Protein AF-A0AA43CC08-F1 (afdb_monomer)

Secondary structure (DSSP, 8-state):
-HHHHHHHHHTT------PPPPPSSGGG--PPPTTPPPP--EEE-TTS-EEEHHHHHTTS-----------

pLDDT: mean 80.85, std 14.18, range [52.78, 96.0]

Mean predicted aligned error: 10.34 Å

Radius of gyration: 17.89 Å; Cα contacts (8 Å, |Δi|>4): 27; chains: 1; bounding box: 34×53×44 Å

Structure (mmCIF, N/CA/C/O backbone):
data_AF-A0AA43CC08-F1
#
_entry.id   AF-A0AA43CC08-F1
#
loop_
_atom_site.group_PDB
_atom_site.id
_atom_site.type_symbol
_atom_site.label_atom_id
_atom_site.label_alt_id
_atom_site.label_comp_id
_atom_site.label_asym_id
_atom_site.label_entity_id
_atom_site.label_seq_id
_atom_site.pdbx_PDB_ins_code
_atom_site.Cartn_x
_atom_site.Cartn_y
_atom_site.Cartn_z
_atom_site.occupancy
_atom_site.B_iso_or_equiv
_atom_site.auth_seq_id
_atom_site.auth_comp_id
_atom_site.auth_asym_id
_atom_site.auth_atom_id
_atom_site.pdbx_PDB_model_num
ATOM 1 N N . MET A 1 1 ? 5.348 -31.003 31.164 1.00 55.22 1 MET A N 1
ATOM 2 C CA . MET A 1 1 ? 6.537 -30.352 30.555 1.00 55.22 1 MET A CA 1
ATOM 3 C C . MET A 1 1 ? 6.554 -30.433 29.027 1.00 55.22 1 MET A C 1
ATOM 5 O O . MET A 1 1 ? 6.735 -29.405 28.396 1.00 55.22 1 MET A O 1
ATOM 9 N N . ARG A 1 2 ? 6.283 -31.592 28.407 1.00 56.75 2 ARG A N 1
ATOM 10 C CA . ARG A 1 2 ? 6.298 -31.761 26.936 1.00 56.75 2 ARG A CA 1
ATOM 11 C C . ARG A 1 2 ? 5.256 -30.923 26.166 1.00 56.75 2 ARG A C 1
ATOM 13 O O . ARG A 1 2 ? 5.572 -30.408 25.107 1.00 56.75 2 ARG A O 1
ATOM 20 N N . PHE A 1 3 ? 4.061 -30.708 26.727 1.00 58.31 3 PHE A N 1
ATOM 21 C CA . PHE A 1 3 ? 3.033 -29.843 26.118 1.00 58.31 3 PHE A CA 1
ATOM 22 C C . PHE A 1 3 ? 3.362 -28.343 26.179 1.00 58.31 3 PHE A C 1
ATOM 24 O O . PHE A 1 3 ? 3.041 -27.613 25.251 1.00 58.31 3 PHE A O 1
ATOM 31 N N . VAL A 1 4 ? 4.059 -27.892 27.228 1.00 68.44 4 VAL A N 1
ATOM 32 C CA . VAL A 1 4 ? 4.506 -26.491 27.362 1.00 68.44 4 VAL A CA 1
ATOM 33 C C . VAL A 1 4 ? 5.590 -26.171 26.328 1.00 68.44 4 VAL A C 1
ATOM 35 O O . VAL A 1 4 ? 5.577 -25.100 25.734 1.00 68.44 4 VAL A O 1
ATOM 38 N N . LEU A 1 5 ? 6.474 -27.135 26.050 1.00 62.66 5 LEU A N 1
ATOM 39 C CA . LEU A 1 5 ? 7.492 -27.024 25.001 1.00 62.66 5 LEU A CA 1
ATOM 40 C C . LEU A 1 5 ? 6.883 -26.934 23.593 1.00 62.66 5 LEU A C 1
ATOM 42 O O . LEU A 1 5 ? 7.356 -26.148 22.782 1.00 62.66 5 LEU A O 1
ATOM 46 N N . ILE A 1 6 ? 5.815 -27.687 23.310 1.00 68.06 6 ILE A N 1
ATOM 47 C CA . ILE A 1 6 ? 5.132 -27.643 22.005 1.00 68.06 6 ILE A CA 1
ATOM 48 C C . ILE A 1 6 ? 4.393 -26.308 21.817 1.00 68.06 6 ILE A C 1
ATOM 50 O O . ILE A 1 6 ? 4.459 -25.720 20.741 1.00 68.06 6 ILE A O 1
ATOM 54 N N . LEU A 1 7 ? 3.751 -25.785 22.867 1.00 64.25 7 LEU A N 1
ATOM 55 C CA . LEU A 1 7 ? 3.056 -24.495 22.813 1.00 64.25 7 LEU A CA 1
ATOM 56 C C . LEU A 1 7 ? 4.031 -23.317 22.621 1.00 64.25 7 LEU A C 1
ATOM 58 O O . LEU A 1 7 ? 3.743 -22.400 21.855 1.00 64.25 7 LEU A O 1
ATOM 62 N N . ALA A 1 8 ? 5.210 -23.373 23.248 1.00 62.66 8 ALA A N 1
ATOM 63 C CA . ALA A 1 8 ? 6.267 -22.377 23.062 1.00 62.66 8 ALA A CA 1
ATOM 64 C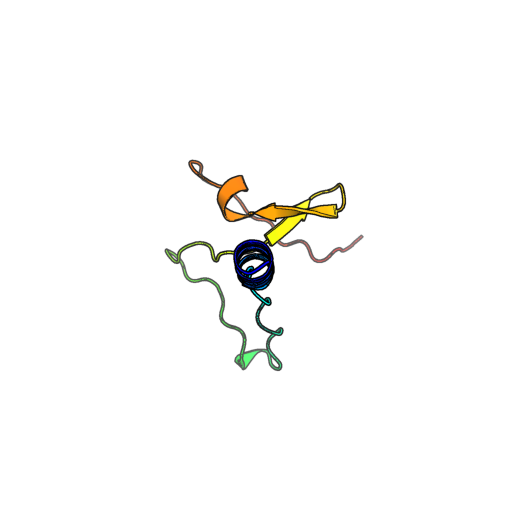 C . ALA A 1 8 ? 6.858 -22.381 21.638 1.00 62.66 8 ALA A C 1
ATOM 66 O O . ALA A 1 8 ? 7.317 -21.347 21.163 1.00 62.66 8 ALA A O 1
ATOM 67 N N . MET A 1 9 ? 6.819 -23.522 20.942 1.00 61.56 9 MET A N 1
ATOM 68 C CA . MET A 1 9 ? 7.380 -23.675 19.596 1.00 61.56 9 MET A CA 1
ATOM 69 C C . MET A 1 9 ? 6.423 -23.213 18.482 1.00 61.56 9 MET A C 1
ATOM 71 O O . MET A 1 9 ? 6.868 -22.867 17.393 1.00 61.56 9 MET A O 1
ATOM 75 N N . ILE A 1 10 ? 5.114 -23.173 18.750 1.00 64.62 10 ILE A N 1
ATOM 76 C CA . ILE A 1 10 ? 4.104 -22.652 17.811 1.00 64.62 10 ILE A CA 1
ATOM 77 C C . ILE A 1 10 ? 4.083 -21.113 17.828 1.00 64.62 10 ILE A C 1
ATOM 79 O O . ILE A 1 10 ? 3.857 -20.485 16.795 1.00 64.62 10 ILE A O 1
ATOM 83 N N . ALA A 1 11 ? 4.386 -20.492 18.972 1.00 57.97 11 ALA A N 1
ATOM 84 C CA . ALA A 1 11 ? 4.385 -19.035 19.126 1.00 57.97 11 ALA A CA 1
ATOM 85 C C . ALA A 1 11 ? 5.494 -18.313 18.332 1.00 57.97 11 ALA A C 1
ATOM 87 O O . ALA A 1 11 ? 5.392 -17.112 18.096 1.00 57.97 11 ALA A O 1
ATOM 88 N N . THR A 1 12 ? 6.540 -19.018 17.890 1.00 57.78 12 THR A N 1
ATOM 89 C CA . THR A 1 12 ? 7.651 -18.439 17.114 1.00 57.78 12 THR A CA 1
ATOM 90 C C . THR A 1 12 ? 7.449 -18.500 15.598 1.00 57.78 12 THR A C 1
ATOM 92 O O . THR A 1 12 ? 8.259 -17.941 14.864 1.00 57.78 12 THR A O 1
ATOM 95 N N . PHE A 1 13 ? 6.374 -19.132 15.112 1.00 56.19 13 PHE A N 1
ATOM 96 C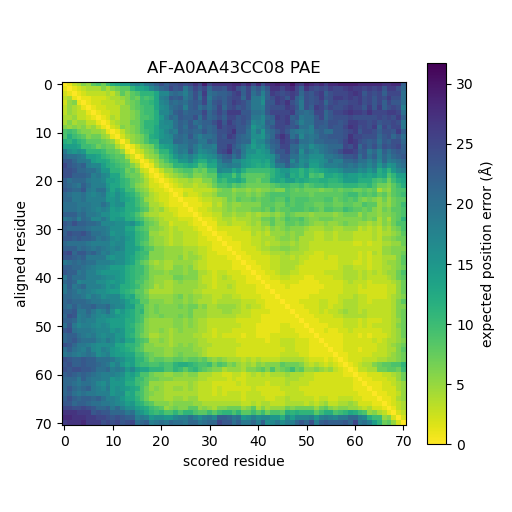 CA . PHE A 1 13 ? 6.089 -19.281 13.677 1.00 56.19 13 PHE A CA 1
ATOM 97 C C . PHE A 1 13 ? 5.119 -18.225 13.118 1.00 56.19 13 PHE A C 1
ATOM 99 O O . PHE A 1 13 ? 4.590 -18.375 12.018 1.00 56.19 13 PHE A O 1
ATOM 106 N N . GLY A 1 14 ? 4.885 -17.138 13.859 1.00 55.22 14 GLY A N 1
ATOM 107 C CA . GLY A 1 14 ? 4.233 -15.938 13.339 1.00 55.22 14 GLY A CA 1
ATOM 108 C C . GLY A 1 14 ? 5.205 -15.162 12.455 1.00 55.22 14 GLY A C 1
ATOM 109 O O . GLY A 1 14 ? 5.821 -14.202 12.910 1.00 55.22 14 GLY A O 1
ATOM 110 N N . GLY A 1 15 ? 5.398 -15.615 11.216 1.00 52.78 15 GLY A N 1
ATOM 111 C CA . GLY A 1 15 ? 6.227 -14.924 10.234 1.00 52.78 15 GLY A CA 1
ATOM 112 C C . GLY A 1 15 ? 5.649 -13.544 9.940 1.00 52.78 15 GLY A C 1
ATOM 113 O O . GLY A 1 15 ? 4.680 -13.424 9.198 1.00 52.78 15 GLY A O 1
ATOM 114 N N . ALA A 1 16 ? 6.236 -12.498 10.521 1.00 58.22 16 ALA A N 1
ATOM 115 C CA . ALA A 1 16 ? 6.005 -11.142 10.053 1.00 58.22 16 ALA A CA 1
ATOM 116 C C . ALA A 1 16 ? 6.425 -11.090 8.580 1.00 58.22 16 ALA A C 1
ATOM 118 O O . ALA A 1 16 ? 7.579 -11.385 8.258 1.00 58.22 16 ALA A O 1
ATOM 119 N N . ALA A 1 17 ? 5.492 -10.750 7.689 1.00 58.19 17 ALA A N 1
ATOM 120 C CA . ALA A 1 17 ? 5.809 -10.439 6.306 1.00 58.19 17 ALA A CA 1
ATOM 121 C C . ALA A 1 17 ? 6.794 -9.265 6.317 1.00 58.19 17 ALA A C 1
ATOM 123 O O . ALA A 1 17 ? 6.421 -8.114 6.549 1.00 58.19 17 ALA A O 1
ATOM 124 N N . VAL A 1 18 ? 8.082 -9.569 6.157 1.00 60.94 18 VAL A N 1
ATOM 125 C CA . VAL A 1 18 ? 9.105 -8.547 5.986 1.00 60.94 18 VAL A CA 1
ATOM 126 C C . VAL A 1 18 ? 8.796 -7.861 4.665 1.00 60.94 18 VAL A C 1
ATOM 128 O O . VAL A 1 18 ? 8.820 -8.494 3.610 1.00 60.94 18 VAL A O 1
ATOM 131 N N . ALA A 1 19 ? 8.423 -6.582 4.732 1.00 64.94 19 ALA A N 1
ATOM 132 C CA . ALA A 1 19 ? 8.251 -5.777 3.535 1.00 64.94 19 ALA A CA 1
ATOM 133 C C . ALA A 1 19 ? 9.518 -5.925 2.685 1.00 6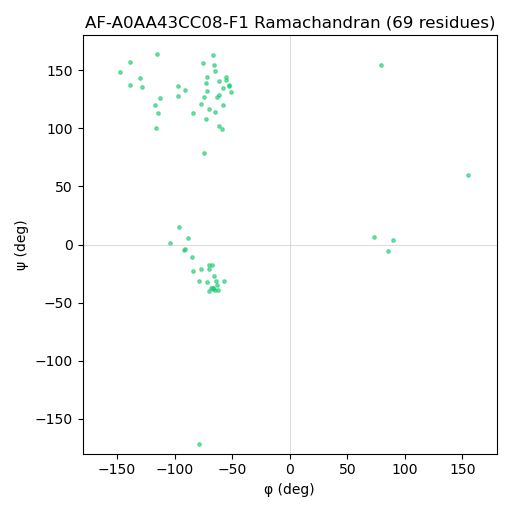4.94 19 ALA A C 1
ATOM 135 O O . ALA A 1 19 ? 10.630 -5.837 3.217 1.00 64.94 19 ALA A O 1
ATOM 136 N N . ALA A 1 20 ? 9.346 -6.201 1.390 1.00 68.94 20 ALA A N 1
ATOM 137 C CA . ALA A 1 20 ? 10.478 -6.299 0.486 1.00 68.94 20 ALA A CA 1
ATOM 138 C C . ALA A 1 20 ? 11.326 -5.023 0.623 1.00 68.94 20 ALA A C 1
ATOM 140 O O . ALA A 1 20 ? 10.757 -3.928 0.732 1.00 68.94 20 ALA A O 1
ATOM 141 N N . PRO A 1 21 ? 12.665 -5.143 0.671 1.00 74.88 21 PRO A N 1
ATOM 142 C CA . PRO A 1 21 ? 13.513 -3.968 0.724 1.00 74.88 21 PRO A CA 1
ATOM 143 C C . PRO A 1 21 ? 13.173 -3.058 -0.465 1.00 74.88 21 PRO A C 1
ATOM 145 O O . PRO A 1 21 ? 12.876 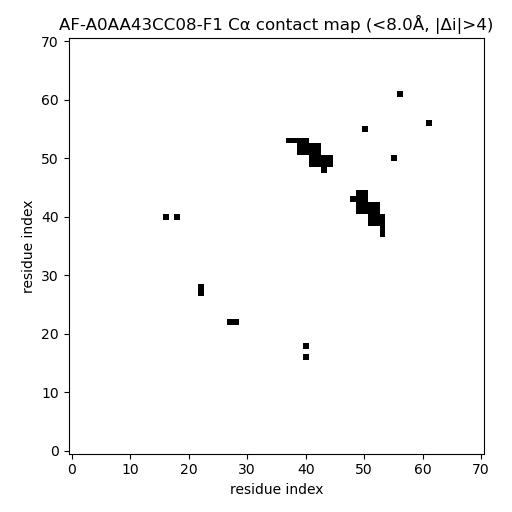-3.562 -1.553 1.00 74.88 21 PRO A O 1
ATOM 148 N N . PRO A 1 22 ? 13.170 -1.728 -0.270 1.00 80.25 22 PRO A N 1
ATOM 149 C CA . PRO A 1 22 ? 12.932 -0.807 -1.370 1.00 80.25 22 PRO A CA 1
ATOM 150 C C . PRO A 1 22 ? 13.935 -1.072 -2.497 1.00 80.25 22 PRO A C 1
ATOM 152 O O . PRO A 1 22 ? 15.091 -1.410 -2.241 1.00 80.25 22 PRO A O 1
ATOM 155 N N . ALA A 1 23 ? 13.470 -0.924 -3.738 1.00 86.19 23 ALA A N 1
ATOM 156 C CA . ALA A 1 23 ? 14.282 -1.120 -4.933 1.00 86.19 23 ALA A CA 1
ATOM 157 C C . ALA A 1 23 ? 15.576 -0.289 -4.867 1.00 86.19 23 ALA A C 1
ATOM 159 O O . ALA A 1 23 ? 15.538 0.890 -4.498 1.00 86.19 23 ALA A O 1
ATOM 160 N N . SER A 1 24 ? 16.712 -0.885 -5.243 1.00 90.94 24 SER A N 1
ATOM 161 C CA . SER A 1 24 ? 18.018 -0.204 -5.175 1.00 90.94 24 SER A CA 1
ATOM 162 C C . SER A 1 24 ? 18.206 0.794 -6.318 1.00 90.94 24 SER A C 1
ATOM 164 O O . SER A 1 24 ? 19.012 1.720 -6.222 1.00 90.94 24 SER A O 1
ATOM 166 N N . SER A 1 25 ? 17.449 0.619 -7.401 1.00 92.31 25 SER A N 1
ATOM 167 C CA . SER A 1 25 ? 17.446 1.491 -8.569 1.00 92.31 25 SER A CA 1
ATOM 168 C C . SER A 1 25 ? 16.020 1.716 -9.088 1.00 92.31 25 SER A C 1
ATOM 170 O O . SER A 1 25 ? 15.141 0.881 -8.868 1.00 92.31 25 SER A O 1
ATOM 172 N N . PRO A 1 26 ? 15.752 2.815 -9.821 1.00 86.19 26 PRO A N 1
ATOM 173 C CA . PRO A 1 26 ? 14.435 3.048 -10.418 1.00 86.19 26 PRO A CA 1
ATOM 174 C C . PRO A 1 26 ? 13.974 1.925 -11.359 1.00 86.19 26 PRO A C 1
ATOM 176 O O . PRO A 1 26 ? 12.783 1.651 -11.448 1.00 86.19 26 PRO A O 1
ATOM 179 N N . SER A 1 27 ? 14.913 1.262 -12.041 1.00 89.94 27 SER A N 1
ATOM 180 C CA . SER A 1 27 ? 14.651 0.131 -12.940 1.00 89.94 27 SER A CA 1
ATOM 181 C C . SER A 1 27 ? 14.211 -1.150 -12.227 1.00 89.94 27 SER A C 1
ATOM 183 O O . SER A 1 27 ? 13.664 -2.036 -12.873 1.00 89.94 27 SER A O 1
ATOM 185 N N . GLU A 1 28 ? 14.449 -1.262 -10.919 1.00 91.06 28 GLU A N 1
ATOM 186 C CA . GLU A 1 28 ? 14.049 -2.416 -10.100 1.00 91.06 28 GLU A CA 1
ATOM 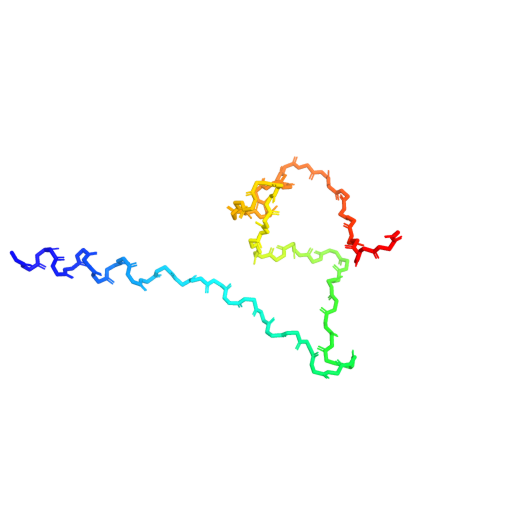187 C C . GLU A 1 28 ? 12.653 -2.251 -9.476 1.00 91.06 28 GLU A C 1
ATOM 189 O O . GLU A 1 28 ? 12.158 -3.158 -8.808 1.00 91.06 28 GLU A O 1
ATOM 194 N N . VAL A 1 29 ? 12.003 -1.099 -9.663 1.00 86.75 29 VAL A N 1
ATOM 195 C CA . VAL A 1 29 ? 10.649 -0.869 -9.150 1.00 86.75 29 VAL A CA 1
ATOM 196 C C . VAL A 1 29 ? 9.643 -1.682 -9.968 1.00 86.75 29 VAL A C 1
ATOM 198 O O . VAL A 1 29 ? 9.632 -1.618 -11.194 1.00 86.75 29 VAL A O 1
ATOM 201 N N . SER A 1 30 ? 8.749 -2.398 -9.283 1.00 86.12 30 SER A N 1
ATOM 202 C CA . SER A 1 30 ? 7.622 -3.120 -9.883 1.00 86.12 30 SER A CA 1
ATOM 203 C C . SER A 1 30 ? 6.302 -2.517 -9.377 1.00 86.12 30 SER A C 1
ATOM 205 O O . SER A 1 30 ? 5.922 -2.761 -8.229 1.00 86.12 30 SER A O 1
ATOM 207 N N . PRO A 1 31 ? 5.637 -1.652 -10.170 1.00 86.38 31 PRO A N 1
ATOM 208 C CA . PRO A 1 31 ? 4.356 -1.053 -9.798 1.00 86.38 31 PRO A CA 1
ATOM 209 C C . PRO A 1 31 ? 3.217 -2.077 -9.719 1.00 86.38 31 PRO A C 1
ATOM 211 O O . PRO A 1 31 ? 3.301 -3.167 -10.277 1.00 86.38 31 PRO A O 1
ATOM 214 N N . LEU A 1 32 ? 2.120 -1.698 -9.057 1.00 87.06 32 LEU A N 1
ATOM 215 C CA . LEU A 1 32 ? 0.894 -2.494 -9.057 1.00 87.06 32 LEU A CA 1
ATOM 216 C C . LEU A 1 32 ? 0.142 -2.306 -10.383 1.00 87.06 32 LEU A C 1
ATOM 218 O O . LEU A 1 32 ? -0.256 -1.187 -10.713 1.00 87.06 32 LEU A O 1
ATOM 222 N N . ASP A 1 33 ? -0.080 -3.400 -11.109 1.00 91.38 33 ASP A N 1
ATOM 223 C CA . ASP A 1 33 ? -0.798 -3.387 -12.385 1.00 91.38 33 ASP A CA 1
ATOM 224 C C . ASP A 1 33 ? -2.317 -3.221 -12.221 1.00 91.38 33 ASP A C 1
ATOM 226 O O . ASP A 1 33 ? -2.921 -3.578 -11.204 1.00 91.38 33 ASP A O 1
ATOM 230 N N . VAL A 1 34 ? -2.974 -2.722 -13.272 1.00 93.50 34 VAL A N 1
ATOM 231 C CA . VAL A 1 34 ? -4.441 -2.649 -13.323 1.00 93.50 34 VAL A CA 1
ATOM 232 C C . VAL A 1 34 ? -5.029 -4.061 -13.271 1.00 93.50 34 VAL A C 1
ATOM 234 O O . VAL A 1 34 ? -4.684 -4.922 -14.074 1.00 93.50 34 VAL A O 1
ATOM 237 N N . GLY A 1 35 ? -5.949 -4.288 -12.332 1.00 92.31 35 GLY A N 1
ATOM 238 C CA . GLY A 1 35 ? -6.571 -5.596 -12.107 1.00 92.31 35 GLY A CA 1
ATOM 239 C C . GLY A 1 35 ? -5.771 -6.525 -11.188 1.00 92.31 35 GLY A C 1
ATOM 240 O O . GLY A 1 35 ? -6.281 -7.585 -10.821 1.00 92.31 35 GLY A O 1
ATOM 241 N N . ALA A 1 36 ? -4.565 -6.133 -10.765 1.00 90.94 36 ALA A N 1
ATOM 242 C CA . ALA A 1 36 ? -3.828 -6.869 -9.749 1.00 90.94 36 ALA A CA 1
ATOM 243 C C . ALA A 1 36 ? -4.560 -6.829 -8.397 1.00 90.94 36 ALA A C 1
ATOM 245 O O . ALA A 1 36 ? -5.247 -5.866 -8.047 1.00 90.94 36 ALA A O 1
ATOM 246 N N . SER A 1 37 ? -4.397 -7.896 -7.614 1.00 89.50 37 SER A N 1
ATOM 247 C CA . SER A 1 37 ? -4.895 -7.928 -6.239 1.00 89.50 37 SER A CA 1
ATOM 248 C C . SER A 1 37 ? -4.055 -7.027 -5.342 1.00 89.50 37 SER A C 1
ATOM 250 O O . SER A 1 37 ? -2.836 -6.965 -5.480 1.00 89.50 37 SER A O 1
ATOM 252 N N . VAL A 1 38 ? -4.705 -6.381 -4.374 1.00 88.44 38 VAL A N 1
ATOM 253 C CA . VAL A 1 38 ? -4.002 -5.614 -3.342 1.00 88.44 38 VAL A CA 1
ATOM 254 C C . VAL A 1 38 ? -3.097 -6.561 -2.539 1.00 88.44 38 VAL A C 1
ATOM 256 O O . VAL A 1 38 ? -3.587 -7.607 -2.084 1.00 88.44 38 VAL A O 1
ATOM 259 N N . PRO A 1 39 ? -1.800 -6.231 -2.380 1.00 85.81 39 PRO A N 1
ATOM 260 C CA . PRO A 1 39 ? -0.864 -7.060 -1.632 1.00 85.81 39 PRO A CA 1
ATOM 261 C C . PRO A 1 39 ? -1.237 -7.114 -0.150 1.00 85.81 39 PRO A C 1
ATOM 263 O O . PRO A 1 39 ? -1.872 -6.203 0.383 1.00 85.81 39 PRO A O 1
ATOM 266 N N . ASP A 1 40 ? -0.821 -8.189 0.510 1.00 87.38 40 ASP A N 1
ATOM 267 C CA . ASP A 1 40 ? -0.940 -8.313 1.959 1.00 87.38 40 ASP A CA 1
ATOM 268 C C . ASP A 1 40 ? 0.091 -7.398 2.632 1.00 87.38 40 ASP A C 1
ATOM 270 O O . ASP A 1 40 ? 1.299 -7.627 2.535 1.00 87.38 40 ASP A O 1
ATOM 274 N N . VAL A 1 41 ? -0.385 -6.302 3.231 1.00 87.88 41 VAL A N 1
ATOM 275 C CA . VAL A 1 41 ? 0.461 -5.291 3.871 1.00 87.88 41 VAL A CA 1
ATOM 276 C C . VAL A 1 41 ? -0.162 -4.826 5.181 1.00 87.88 41 VAL A C 1
ATOM 278 O O . VAL A 1 41 ? -1.361 -4.542 5.261 1.00 87.88 41 VAL A O 1
ATOM 281 N N . GLN A 1 42 ? 0.678 -4.680 6.203 1.00 91.38 42 GLN A N 1
ATOM 282 C CA . GLN A 1 42 ? 0.311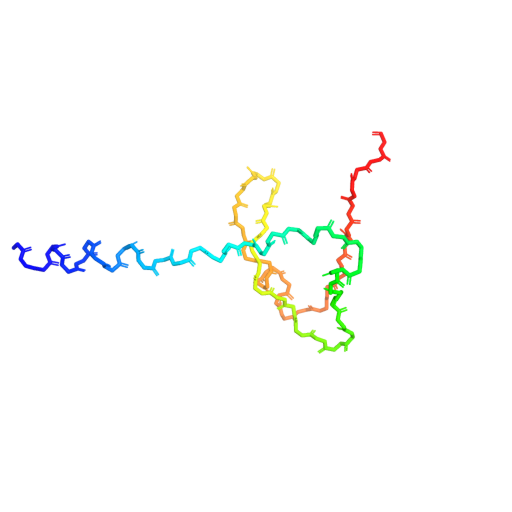 -3.962 7.417 1.00 91.38 42 GLN A CA 1
ATOM 283 C C . GLN A 1 42 ? 0.693 -2.493 7.273 1.00 91.38 42 GLN A C 1
ATOM 285 O O . GLN A 1 42 ? 1.810 -2.158 6.873 1.00 91.38 42 GLN A O 1
ATOM 290 N N . VAL A 1 43 ? -0.235 -1.614 7.629 1.00 91.31 43 VAL A N 1
ATOM 291 C CA . VAL A 1 43 ? 0.000 -0.171 7.715 1.00 91.31 43 VAL A CA 1
ATOM 292 C C . VAL A 1 43 ? -0.157 0.274 9.159 1.00 91.31 43 VAL A C 1
ATOM 294 O O . VAL A 1 43 ? -0.689 -0.461 9.985 1.00 91.31 43 VAL A O 1
ATOM 297 N N . ARG A 1 44 ? 0.326 1.473 9.481 1.00 93.00 44 ARG A N 1
ATOM 298 C CA . ARG A 1 44 ? 0.068 2.085 10.783 1.00 93.00 44 ARG A CA 1
ATOM 299 C C . ARG A 1 44 ? -1.095 3.049 10.681 1.00 93.00 44 ARG A C 1
ATOM 301 O O . ARG A 1 44 ? -1.170 3.830 9.730 1.00 93.00 44 ARG A O 1
ATOM 308 N N . ASP A 1 45 ? -1.983 2.997 11.658 1.00 92.75 45 ASP A N 1
ATOM 309 C CA . ASP A 1 45 ? -3.036 3.987 11.804 1.00 92.75 45 ASP A CA 1
ATOM 310 C C . ASP A 1 45 ? -2.499 5.290 12.443 1.00 92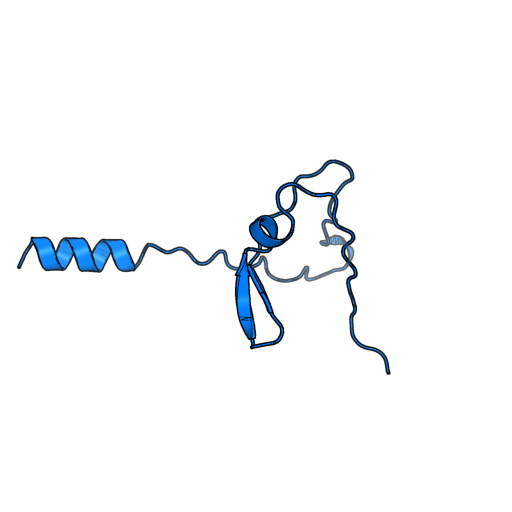.75 45 ASP A C 1
ATOM 312 O O . ASP A 1 45 ? -1.294 5.481 12.633 1.00 92.75 45 ASP A O 1
ATOM 316 N N . ARG A 1 46 ? -3.401 6.214 12.793 1.00 93.31 46 ARG A N 1
ATOM 317 C CA . ARG A 1 46 ? -3.034 7.495 13.425 1.00 93.31 46 ARG A CA 1
ATOM 318 C C . ARG A 1 46 ? -2.526 7.353 14.862 1.00 93.31 46 ARG A C 1
ATOM 320 O O . ARG A 1 46 ? -1.877 8.273 15.349 1.00 93.31 46 ARG A O 1
ATOM 327 N N . SER A 1 47 ? -2.849 6.252 15.534 1.00 96.00 47 SER A N 1
ATOM 328 C CA . SER A 1 47 ? -2.353 5.938 16.875 1.00 96.00 47 SER A CA 1
ATOM 329 C C . SER A 1 47 ? -0.985 5.242 16.839 1.00 96.00 47 SER A C 1
ATOM 331 O O . SER A 1 47 ? -0.308 5.149 17.862 1.00 96.00 47 SER A O 1
ATOM 333 N N . GLY A 1 48 ? -0.543 4.817 15.650 1.00 93.50 48 GLY A N 1
ATOM 334 C CA . GLY A 1 48 ? 0.684 4.057 15.440 1.00 93.50 48 GLY A CA 1
ATOM 335 C C . GLY A 1 48 ? 0.482 2.544 15.529 1.00 93.50 48 GLY A C 1
ATOM 336 O O . GLY A 1 48 ? 1.467 1.808 15.425 1.00 93.50 48 GLY A O 1
ATOM 337 N N . GLU A 1 49 ? -0.759 2.083 15.695 1.00 93.88 49 GLU A N 1
ATOM 338 C CA . GLU A 1 49 ? -1.117 0.669 15.738 1.00 93.88 49 GLU A CA 1
ATOM 339 C C . GLU A 1 49 ? -1.030 0.053 14.340 1.00 93.88 49 GLU A C 1
ATOM 341 O O . GLU A 1 49 ? -1.422 0.662 13.341 1.00 93.88 49 GLU A O 1
ATOM 346 N N . PHE A 1 50 ? -0.497 -1.167 14.271 1.00 94.12 50 PHE A N 1
ATOM 347 C CA . PHE A 1 50 ? -0.475 -1.934 13.036 1.00 94.12 50 PHE A CA 1
ATOM 348 C C . PHE A 1 50 ? -1.862 -2.485 12.719 1.00 94.12 50 PHE A C 1
ATOM 350 O O . PHE A 1 50 ? -2.473 -3.176 13.530 1.00 94.12 50 PHE A O 1
ATOM 357 N N . VAL A 1 51 ? -2.327 -2.216 11.506 1.00 93.88 51 VAL A N 1
ATOM 358 C CA . VAL A 1 51 ? -3.624 -2.652 10.995 1.00 93.88 51 VAL A CA 1
ATOM 359 C C . VAL A 1 51 ? -3.453 -3.310 9.628 1.00 93.88 51 VAL A C 1
ATOM 361 O O . VAL A 1 51 ? -2.630 -2.887 8.811 1.00 93.88 51 VAL A O 1
ATOM 364 N N . ASP A 1 52 ? -4.241 -4.355 9.377 1.00 92.94 52 ASP A N 1
ATOM 365 C CA . ASP A 1 52 ? -4.296 -5.039 8.083 1.00 92.94 52 ASP A CA 1
ATOM 366 C C . ASP A 1 52 ? -4.959 -4.123 7.046 1.00 92.94 52 ASP A C 1
ATOM 368 O O . ASP A 1 52 ? -6.134 -3.757 7.163 1.00 92.94 52 ASP A O 1
ATOM 372 N N . PHE A 1 53 ? -4.205 -3.738 6.016 1.00 92.19 53 PHE A N 1
ATOM 373 C CA . PHE A 1 53 ? -4.709 -2.825 4.999 1.00 92.19 53 PHE A CA 1
ATOM 374 C C . PHE A 1 53 ? -5.838 -3.431 4.159 1.00 92.19 53 PHE A C 1
ATOM 376 O O . PHE A 1 53 ? -6.796 -2.735 3.813 1.00 92.19 53 PHE A O 1
ATOM 383 N N . ARG A 1 54 ? -5.759 -4.726 3.845 1.00 90.94 54 ARG A N 1
ATOM 384 C CA . ARG A 1 54 ? -6.760 -5.424 3.034 1.00 90.94 54 ARG A CA 1
ATOM 385 C C . ARG A 1 54 ? -8.091 -5.513 3.774 1.00 90.94 54 ARG A C 1
ATOM 387 O O . ARG A 1 54 ? -9.135 -5.322 3.150 1.00 90.94 54 ARG A O 1
ATOM 394 N N . ALA A 1 55 ? -8.061 -5.727 5.086 1.00 92.00 55 ALA A N 1
ATOM 395 C CA . ALA A 1 55 ? -9.239 -5.689 5.945 1.00 92.00 55 ALA A CA 1
ATOM 396 C C . ALA A 1 55 ? -9.893 -4.296 5.958 1.00 92.00 55 ALA A C 1
ATOM 398 O O . ALA A 1 55 ? -11.118 -4.197 5.885 1.00 92.00 55 ALA A O 1
ATOM 399 N N . LEU A 1 56 ? -9.100 -3.215 5.969 1.00 91.69 56 LEU A N 1
ATOM 400 C CA . LEU A 1 56 ? -9.617 -1.836 5.960 1.00 91.69 56 LEU A CA 1
ATOM 401 C C . LEU A 1 56 ? -10.384 -1.463 4.681 1.00 91.69 56 LEU A C 1
ATOM 403 O O . LEU A 1 56 ? -11.290 -0.619 4.718 1.00 91.69 56 LEU A O 1
ATOM 407 N N . ILE A 1 57 ? -10.008 -2.051 3.545 1.00 92.31 57 ILE A N 1
ATOM 408 C CA . ILE A 1 57 ? -10.618 -1.767 2.236 1.00 92.31 57 ILE A CA 1
ATOM 409 C C . ILE A 1 57 ? -11.577 -2.870 1.765 1.00 92.31 57 ILE A C 1
ATOM 411 O O . ILE A 1 57 ? -12.132 -2.774 0.672 1.00 92.31 57 ILE A O 1
ATOM 415 N N . ALA A 1 58 ? -11.779 -3.920 2.562 1.00 91.69 58 ALA A N 1
ATOM 416 C CA . ALA A 1 58 ? -12.587 -5.067 2.173 1.00 91.69 58 ALA A CA 1
ATOM 417 C C . ALA A 1 58 ? -14.048 -4.679 1.878 1.00 91.69 58 ALA A C 1
ATOM 419 O O . ALA A 1 58 ? -14.662 -3.871 2.575 1.00 91.69 58 ALA A O 1
ATOM 420 N N . GLY A 1 59 ? -14.622 -5.292 0.838 1.00 88.00 59 GLY A N 1
ATOM 421 C CA . GLY A 1 59 ? -16.053 -5.197 0.533 1.00 88.00 59 GLY A CA 1
ATOM 422 C C . GLY A 1 59 ? -16.525 -3.858 -0.039 1.00 88.00 59 GLY A C 1
ATOM 423 O O . GLY A 1 59 ? -17.729 -3.681 -0.219 1.00 88.00 59 GLY A O 1
ATOM 424 N N . ARG A 1 60 ? -15.620 -2.919 -0.345 1.00 89.94 60 ARG A N 1
ATOM 425 C CA . ARG A 1 60 ? -15.981 -1.624 -0.934 1.00 89.94 60 ARG A CA 1
ATOM 426 C C . ARG A 1 60 ? -14.902 -1.087 -1.880 1.00 89.94 60 ARG A C 1
ATOM 428 O O . ARG A 1 60 ? -13.719 -1.313 -1.634 1.00 89.94 60 ARG A O 1
ATOM 435 N N . PRO A 1 61 ? -15.274 -0.3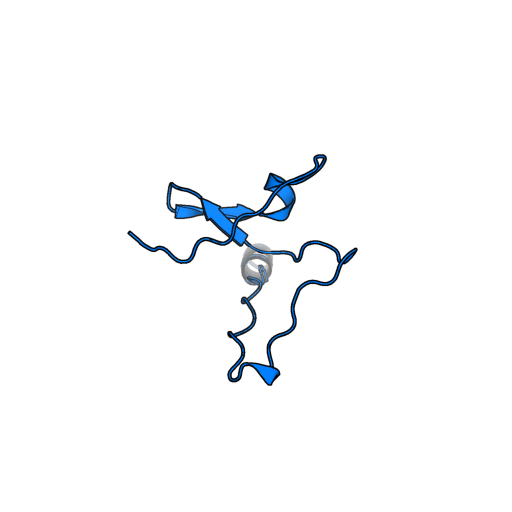34 -2.929 1.00 92.88 61 PRO A N 1
ATOM 436 C CA . PRO A 1 61 ? -14.307 0.443 -3.694 1.00 92.88 61 PRO A CA 1
ATOM 437 C C . PRO A 1 61 ? -13.576 1.433 -2.777 1.00 92.88 61 PRO A C 1
ATOM 439 O O . PRO A 1 61 ? -14.207 2.119 -1.971 1.00 92.88 61 PRO A O 1
ATOM 442 N N . ALA A 1 62 ? -12.255 1.513 -2.905 1.00 93.00 62 ALA A N 1
ATOM 443 C CA . ALA A 1 62 ? -11.411 2.394 -2.106 1.00 93.00 62 ALA A CA 1
ATOM 444 C C . ALA A 1 62 ? -10.508 3.231 -3.018 1.00 93.00 62 ALA A C 1
ATOM 446 O O . ALA A 1 62 ? -9.905 2.708 -3.953 1.00 93.00 62 ALA A O 1
ATOM 447 N N . ALA A 1 63 ? -10.399 4.527 -2.725 1.00 93.06 63 ALA A N 1
ATOM 448 C CA . ALA A 1 63 ? -9.397 5.404 -3.320 1.00 93.06 63 ALA A CA 1
ATOM 449 C C . ALA A 1 63 ? -8.210 5.524 -2.357 1.00 93.06 63 ALA A C 1
ATOM 451 O O . ALA A 1 63 ? -8.394 5.827 -1.178 1.00 93.06 63 ALA A O 1
ATOM 452 N N . ILE A 1 64 ? -7.000 5.281 -2.859 1.00 91.69 64 ILE A N 1
ATOM 453 C CA . ILE A 1 64 ? -5.766 5.275 -2.067 1.00 91.69 64 ILE A CA 1
ATOM 454 C C . ILE A 1 64 ? -4.915 6.462 -2.512 1.00 91.69 64 ILE A C 1
ATOM 456 O O . ILE A 1 64 ? -4.635 6.612 -3.699 1.00 91.69 64 ILE A O 1
ATOM 460 N N . ILE A 1 65 ? -4.502 7.302 -1.562 1.00 91.50 65 ILE A N 1
ATOM 461 C CA . ILE A 1 65 ? -3.664 8.476 -1.820 1.00 91.50 65 ILE A CA 1
ATOM 462 C C . ILE A 1 65 ? -2.313 8.253 -1.143 1.00 91.50 65 ILE A C 1
ATOM 464 O O . ILE A 1 65 ? -2.226 8.228 0.084 1.00 91.50 65 ILE A O 1
ATOM 468 N N . PHE A 1 66 ? -1.253 8.110 -1.940 1.00 88.88 66 PHE A N 1
ATOM 469 C CA . PHE A 1 66 ? 0.119 8.100 -1.437 1.00 88.88 66 PHE A CA 1
ATOM 470 C C . PHE A 1 66 ? 0.604 9.540 -1.282 1.00 88.88 66 PHE A C 1
ATOM 472 O O . PHE A 1 66 ? 0.768 10.259 -2.266 1.00 88.88 66 PHE A O 1
ATOM 479 N N . TYR A 1 67 ? 0.834 9.965 -0.041 1.00 89.06 67 TYR A N 1
ATOM 480 C CA . TYR A 1 67 ? 1.313 11.306 0.278 1.00 89.06 67 TYR A CA 1
ATOM 481 C C . TYR A 1 67 ? 2.688 11.226 0.943 1.00 89.06 67 TYR A C 1
ATOM 483 O O . TYR A 1 67 ? 2.840 10.620 2.000 1.00 89.06 67 TYR A O 1
ATOM 491 N N . ARG A 1 68 ? 3.700 11.841 0.322 1.00 84.38 68 ARG A N 1
ATOM 492 C CA . ARG A 1 68 ? 5.098 11.831 0.795 1.00 84.38 68 ARG A CA 1
ATOM 493 C C . ARG A 1 68 ? 5.413 12.970 1.786 1.00 84.38 68 ARG A C 1
ATOM 495 O O . ARG A 1 68 ? 6.564 13.134 2.172 1.00 84.38 68 ARG A O 1
ATOM 502 N N . GLY A 1 69 ? 4.419 13.759 2.203 1.00 80.88 69 GLY A N 1
ATOM 503 C CA . GLY A 1 69 ? 4.672 15.023 2.901 1.00 80.88 69 GLY A CA 1
ATOM 504 C C . GLY A 1 69 ? 5.054 16.138 1.92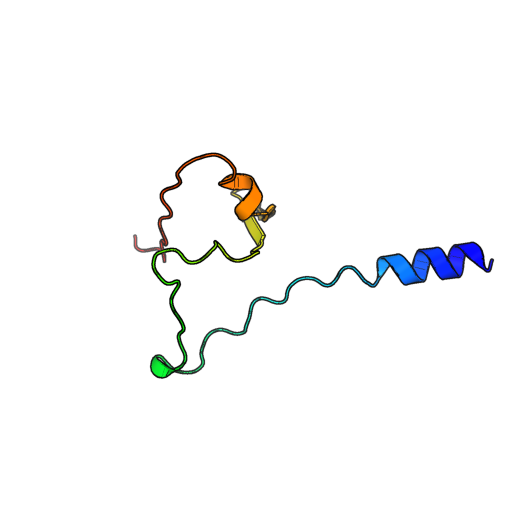4 1.00 80.88 69 GLY A C 1
ATOM 505 O O . GLY A 1 69 ? 5.537 15.872 0.823 1.00 80.88 69 GLY A O 1
ATOM 506 N N . GLY A 1 70 ? 4.801 17.387 2.309 1.00 68.38 70 GLY A N 1
ATOM 507 C CA . GLY A 1 70 ? 5.040 18.541 1.445 1.00 68.38 70 GLY A CA 1
ATOM 508 C C . GLY A 1 70 ? 4.171 19.740 1.787 1.00 68.38 70 GLY A C 1
ATOM 509 O O . GLY A 1 70 ? 3.402 20.158 0.933 1.00 68.38 70 GLY A O 1
ATOM 510 N N . TRP A 1 71 ? 4.306 20.237 3.019 1.00 52.94 71 TRP A N 1
ATOM 511 C CA . TRP A 1 71 ? 4.086 21.618 3.468 1.00 52.94 71 TRP A CA 1
ATOM 512 C C . TRP A 1 71 ? 5.156 21.902 4.523 1.00 52.94 71 TRP A C 1
ATOM 514 O O . TRP A 1 71 ? 5.395 20.980 5.340 1.00 52.94 71 TRP A O 1
#

Nearest PDB structures (foldseek):
  6zjy-assembly1_5  TM=3.424E-01  e=2.449E+00  Thermus thermophilus

Sequence (71 aa):
MRFVLILAMIATFGGAAVAAPPASSPSEVSPLDVGASVPDVQVRDRSGEFVDFRALIAGRPAAIIFYRGGW

Solvent-accessible surface area (backbone atoms only — not comparable to full-atom values): 5141 Å² total; per-residue (Å²): 112,73,68,59,56,54,56,61,59,58,70,73,67,71,75,74,82,73,74,75,78,79,58,93,45,84,88,62,59,79,78,91,55,92,89,57,77,83,71,96,47,75,41,64,53,97,89,64,50,80,40,58,47,57,71,76,46,56,98,51,95,75,89,85,82,91,77,90,76,90,130

Foldseek 3Di:
DVVVVVVVVVVVPPDDPDDDPPDPDPVRDDDADVPHDDDFDWDADPVRDTDTPCVVCPPHDDDDDDDPDDD